Protein AF-D6M379-F1 (afdb_monomer_lite)

Sequence (131 aa):
MQARASGLHADGTSFVTGWYDLSARDGAAVHGALLPSHARQNVLRRAWDVYASSHDNDGRPLGTRGELTAAYLSRLATQRLERAGAGGPGAELRRIQVRARSTPVPPPAWSDEKFSLRPAYRTLGWSEAQR

Radius of gyration: 16.78 Å; chains: 1; bounding box: 38×32×50 Å

Foldseek 3Di:
DWKKFWFAAPVRDIDIFDIDPLLVVQVVVQVPDPDRDPCSNCVLVVLVVQLPVQADLQSHGNPPSNVVSVLVNLAVNLVSCVVVCHPHPRTDTFKMKDKDWDFDDDDPPVDPDDDDRDIDMRIYDIDTRDD

pLDDT: mean 87.03, std 10.06, range [58.44, 98.12]

Structure (mmCIF, N/CA/C/O backbone):
data_AF-D6M379-F1
#
_entry.id   AF-D6M379-F1
#
loop_
_atom_site.group_PDB
_atom_site.id
_atom_site.type_symbol
_atom_site.label_atom_id
_atom_site.label_alt_id
_atom_site.label_comp_id
_atom_site.label_asym_id
_atom_site.label_entity_id
_atom_site.label_seq_id
_atom_site.pdbx_PDB_ins_code
_atom_site.Cartn_x
_atom_site.Cartn_y
_atom_site.Cartn_z
_atom_site.occupancy
_atom_site.B_iso_or_equiv
_atom_site.auth_seq_id
_atom_site.auth_comp_id
_atom_site.auth_asym_id
_atom_site.auth_atom_id
_atom_site.pdbx_PDB_model_num
ATOM 1 N N . MET A 1 1 ? 0.734 -3.076 -6.773 1.00 91.81 1 MET A N 1
ATOM 2 C CA . MET A 1 1 ? 0.874 -2.590 -5.384 1.00 91.81 1 MET A CA 1
ATOM 3 C C . MET A 1 1 ? -0.180 -3.241 -4.525 1.00 91.81 1 MET A C 1
ATOM 5 O O . MET A 1 1 ? -1.327 -3.321 -4.949 1.00 91.81 1 MET A O 1
ATOM 9 N N . GLN A 1 2 ? 0.207 -3.702 -3.341 1.00 95.62 2 GLN A N 1
ATOM 10 C CA . GLN A 1 2 ? -0.694 -4.347 -2.395 1.00 95.62 2 GLN A CA 1
ATOM 11 C C . GLN A 1 2 ? -0.592 -3.676 -1.028 1.00 95.62 2 GLN A C 1
ATOM 13 O O . GLN A 1 2 ? 0.468 -3.159 -0.674 1.00 95.62 2 GLN A O 1
ATOM 18 N N . ALA A 1 3 ? -1.678 -3.699 -0.263 1.00 97.19 3 ALA A N 1
ATOM 19 C CA . ALA A 1 3 ? -1.691 -3.177 1.096 1.00 97.19 3 ALA A CA 1
ATOM 20 C C . ALA A 1 3 ? -2.522 -4.063 2.024 1.00 97.19 3 ALA A C 1
ATOM 22 O O . ALA A 1 3 ? -3.440 -4.749 1.581 1.00 97.19 3 ALA A O 1
ATOM 23 N N . ARG A 1 4 ?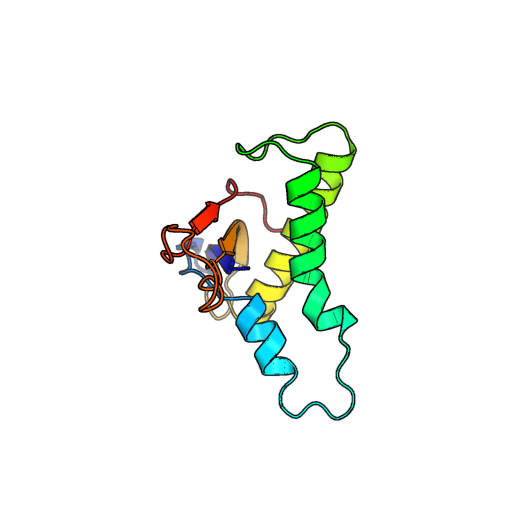 -2.201 -4.041 3.312 1.00 98.00 4 ARG A N 1
ATOM 24 C CA . ARG A 1 4 ? -3.025 -4.619 4.376 1.00 98.00 4 ARG A CA 1
ATOM 25 C C . ARG A 1 4 ? -3.135 -3.632 5.525 1.00 98.00 4 ARG A C 1
ATOM 27 O O . ARG A 1 4 ? -2.286 -2.750 5.651 1.00 98.00 4 ARG A O 1
ATOM 34 N N . ALA A 1 5 ? -4.151 -3.803 6.356 1.00 98.12 5 ALA A N 1
ATOM 35 C CA . ALA A 1 5 ? -4.373 -2.963 7.519 1.00 98.12 5 ALA A CA 1
ATOM 36 C C . ALA A 1 5 ? -4.396 -3.779 8.806 1.00 98.12 5 ALA A C 1
ATOM 38 O O . ALA A 1 5 ? -4.701 -4.972 8.792 1.00 98.12 5 ALA A O 1
ATOM 39 N N . SER A 1 6 ? -4.117 -3.106 9.911 1.00 98.12 6 SER A N 1
ATOM 40 C CA . SER A 1 6 ? -4.544 -3.521 11.236 1.00 98.12 6 SER A CA 1
ATOM 41 C C . SER A 1 6 ? -5.397 -2.426 11.861 1.00 98.12 6 SER A C 1
ATOM 43 O O . SER A 1 6 ? -5.282 -1.248 11.506 1.00 98.12 6 SER A O 1
ATOM 45 N N . GLY A 1 7 ? -6.281 -2.814 12.768 1.00 97.38 7 GLY A N 1
ATOM 46 C CA . GLY A 1 7 ? -7.290 -1.906 13.280 1.00 97.38 7 GLY A CA 1
ATOM 47 C C . GLY A 1 7 ? -8.079 -2.471 14.444 1.00 97.38 7 GLY A C 1
ATOM 48 O O . GLY A 1 7 ? -7.725 -3.517 14.988 1.00 97.38 7 GLY A O 1
ATOM 49 N N . LEU A 1 8 ? -9.145 -1.759 14.797 1.00 97.50 8 LEU A N 1
ATOM 50 C CA . LEU A 1 8 ? -10.104 -2.134 15.832 1.00 97.50 8 LEU A CA 1
ATOM 51 C C . LEU A 1 8 ? -11.520 -2.110 15.253 1.00 97.50 8 LEU A C 1
ATOM 53 O O . LEU A 1 8 ? -11.833 -1.274 14.406 1.00 97.50 8 LEU A O 1
ATOM 57 N N . HIS A 1 9 ? -12.377 -3.007 15.719 1.00 95.25 9 HIS A N 1
ATOM 58 C CA . HIS A 1 9 ? -13.822 -2.889 15.538 1.00 95.25 9 HIS A CA 1
ATOM 59 C C . HIS A 1 9 ? -14.430 -2.013 16.644 1.00 95.25 9 HIS A C 1
ATOM 61 O O . HIS A 1 9 ? -13.759 -1.661 17.616 1.00 95.25 9 HIS A O 1
ATOM 67 N N . ALA A 1 10 ? -15.712 -1.667 16.507 1.00 92.81 10 ALA A N 1
ATOM 68 C CA . ALA A 1 10 ? -16.436 -0.848 17.484 1.00 92.81 10 ALA A CA 1
ATOM 69 C C . ALA A 1 10 ? -16.506 -1.475 18.892 1.00 92.81 10 ALA A C 1
ATOM 71 O O . ALA A 1 10 ? -16.618 -0.753 19.878 1.00 92.81 10 ALA A O 1
ATOM 72 N N . ASP A 1 11 ? -16.410 -2.802 18.989 1.00 92.88 11 ASP A N 1
ATOM 73 C CA . ASP A 1 11 ? -16.332 -3.558 20.245 1.00 92.88 11 ASP A CA 1
ATOM 74 C C . ASP A 1 11 ? -14.911 -3.580 20.857 1.00 92.88 11 ASP A C 1
ATOM 76 O O . ASP A 1 11 ? -14.695 -4.183 21.905 1.00 92.88 11 ASP A O 1
ATOM 80 N N . GLY A 1 12 ? -13.934 -2.933 20.210 1.00 94.38 12 GLY A N 1
ATOM 81 C CA . GLY A 1 12 ? -12.527 -2.930 20.610 1.00 94.38 12 GLY A CA 1
ATOM 82 C C . GLY A 1 12 ? -11.727 -4.148 20.137 1.00 94.38 12 GLY A C 1
ATOM 83 O O . GLY A 1 12 ? -10.526 -4.220 20.402 1.00 94.38 12 GLY A O 1
ATOM 84 N N . THR A 1 13 ? -12.333 -5.092 19.411 1.00 96.25 13 THR A N 1
ATOM 85 C CA . THR A 1 13 ? -11.640 -6.285 18.912 1.00 96.25 13 THR A CA 1
ATOM 86 C C . THR A 1 13 ? -10.641 -5.912 17.819 1.00 96.25 13 THR A C 1
ATOM 88 O O . THR A 1 13 ? -11.007 -5.367 16.771 1.00 96.25 13 THR A O 1
ATOM 91 N N . SER A 1 14 ? -9.364 -6.241 18.038 1.00 96.94 14 SER A N 1
ATOM 92 C CA . SER A 1 14 ? -8.308 -5.988 17.053 1.00 96.94 14 SER A CA 1
ATOM 93 C C . SER A 1 14 ? -8.355 -6.943 15.864 1.00 96.94 14 SER A C 1
ATOM 95 O O . SER A 1 14 ? -8.739 -8.105 15.993 1.00 96.94 14 SER A O 1
ATOM 97 N N . PHE A 1 15 ? -7.930 -6.464 14.696 1.00 97.12 15 PHE A N 1
ATOM 98 C CA . PHE A 1 15 ? -7.820 -7.285 13.495 1.00 97.12 15 PHE A CA 1
ATOM 99 C C . PHE A 1 15 ? -6.582 -6.939 12.671 1.00 97.12 15 PHE A C 1
ATOM 101 O O . PHE A 1 15 ? -6.032 -5.839 12.756 1.00 97.12 15 PHE A O 1
ATOM 108 N N . VAL A 1 16 ? -6.181 -7.885 11.822 1.00 98.06 16 VAL A N 1
ATOM 109 C CA . VAL A 1 16 ? -5.216 -7.683 10.738 1.00 98.06 16 VAL A CA 1
ATOM 110 C C . VAL A 1 16 ? -5.804 -8.289 9.474 1.00 98.06 16 VAL A C 1
ATOM 112 O O . VAL A 1 16 ? -6.217 -9.447 9.467 1.00 98.06 16 VAL A O 1
ATOM 115 N N . THR A 1 17 ? -5.850 -7.522 8.392 1.00 98.12 17 THR A N 1
ATOM 116 C CA . THR A 1 17 ? -6.389 -8.009 7.124 1.00 98.12 17 THR A CA 1
ATOM 117 C C . THR A 1 17 ? -5.375 -8.846 6.347 1.00 98.12 17 THR A C 1
ATOM 119 O O . THR A 1 17 ? -4.156 -8.739 6.523 1.00 98.12 17 THR A O 1
ATOM 122 N N . GLY A 1 18 ? -5.882 -9.608 5.376 1.00 97.69 18 GLY A N 1
ATOM 123 C CA . GLY A 1 18 ? -5.073 -10.081 4.256 1.00 97.69 18 GLY A CA 1
ATOM 124 C C . GLY A 1 18 ? -4.566 -8.933 3.372 1.00 97.69 18 GLY A C 1
ATOM 125 O O . GLY A 1 18 ? -4.894 -7.759 3.577 1.00 97.69 18 GLY A O 1
ATOM 126 N N . TRP A 1 19 ? -3.760 -9.283 2.371 1.00 97.69 19 TRP A N 1
ATOM 127 C CA . TRP A 1 19 ? -3.266 -8.336 1.373 1.00 97.69 19 TRP A CA 1
ATOM 128 C C . TRP A 1 19 ? -4.330 -8.053 0.310 1.00 97.69 19 TRP A C 1
ATOM 130 O O . TRP A 1 19 ? -4.769 -8.962 -0.389 1.00 97.69 19 TRP A O 1
ATOM 140 N N . TYR A 1 20 ? -4.678 -6.783 0.145 1.00 96.62 20 TYR A N 1
ATOM 141 C CA . TYR A 1 20 ? -5.511 -6.282 -0.941 1.00 96.62 20 TYR A CA 1
ATOM 142 C C . TYR A 1 20 ? -4.635 -5.890 -2.124 1.00 96.62 20 TYR A C 1
ATOM 144 O O . TYR A 1 20 ? -3.678 -5.129 -1.960 1.00 96.62 20 TYR A O 1
ATOM 152 N N . ASP A 1 21 ? -4.978 -6.356 -3.326 1.00 94.38 21 ASP A N 1
ATOM 153 C CA . ASP A 1 21 ? -4.325 -5.903 -4.554 1.00 94.38 21 ASP A CA 1
ATOM 154 C C . ASP A 1 21 ? -4.939 -4.591 -5.046 1.00 94.38 21 ASP A C 1
ATOM 156 O O . ASP A 1 21 ? -5.900 -4.557 -5.817 1.00 94.38 21 ASP A O 1
ATOM 160 N N . LEU A 1 22 ? -4.390 -3.488 -4.538 1.00 91.94 22 LEU A N 1
ATOM 161 C CA . LEU A 1 22 ? -4.887 -2.148 -4.827 1.00 91.94 22 LEU A CA 1
ATOM 162 C C . LEU A 1 22 ? -4.713 -1.789 -6.306 1.00 91.94 22 LEU A C 1
ATOM 164 O O . LEU A 1 22 ? -5.593 -1.168 -6.889 1.00 91.94 22 LEU A O 1
ATOM 168 N N . SER A 1 23 ? -3.608 -2.205 -6.933 1.00 87.19 23 SER A N 1
ATOM 169 C CA . SER A 1 23 ? -3.388 -1.944 -8.361 1.00 87.19 23 SER A CA 1
ATOM 170 C C . SER A 1 23 ? -4.359 -2.722 -9.246 1.00 87.19 23 SER A C 1
ATOM 172 O O . SER A 1 23 ? -4.878 -2.153 -10.202 1.00 87.19 23 SER A O 1
ATOM 174 N N . ALA A 1 24 ? -4.635 -3.991 -8.929 1.00 88.06 24 ALA A N 1
ATOM 175 C CA . ALA A 1 24 ? -5.629 -4.766 -9.667 1.00 88.06 24 ALA A CA 1
ATOM 176 C C . ALA A 1 24 ? -7.034 -4.160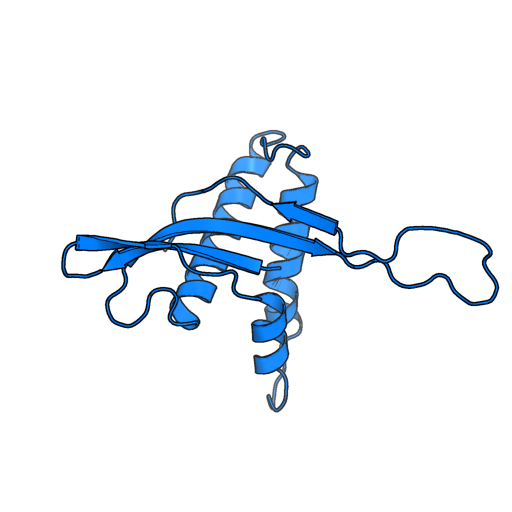 -9.525 1.00 88.06 24 ALA A C 1
ATOM 178 O O . ALA A 1 24 ? -7.757 -4.046 -10.512 1.00 88.06 24 ALA A O 1
ATOM 179 N N . ARG A 1 25 ? -7.405 -3.703 -8.320 1.00 87.19 25 ARG A N 1
ATOM 180 C CA . ARG A 1 25 ? -8.692 -3.031 -8.076 1.00 87.19 25 ARG A CA 1
ATOM 181 C C . ARG A 1 25 ? -8.806 -1.707 -8.834 1.00 87.19 25 ARG A C 1
ATOM 183 O O . ARG A 1 25 ? -9.852 -1.428 -9.414 1.00 87.19 25 ARG A O 1
ATOM 190 N N . ASP A 1 26 ? -7.730 -0.922 -8.863 1.00 82.69 26 ASP A N 1
ATOM 191 C CA . ASP A 1 26 ? -7.667 0.324 -9.629 1.00 82.69 26 ASP A CA 1
ATOM 192 C C . ASP A 1 26 ? -7.830 0.074 -11.129 1.00 82.69 26 ASP A C 1
ATOM 194 O O . ASP A 1 26 ? -8.526 0.843 -11.781 1.00 82.69 26 ASP A O 1
ATOM 198 N N . GLY A 1 27 ? -7.239 -1.001 -11.661 1.00 77.25 27 GLY A N 1
ATOM 199 C CA . GLY A 1 27 ? -7.422 -1.423 -13.052 1.00 77.25 27 GLY A CA 1
ATOM 200 C C . GLY A 1 27 ? -8.836 -1.935 -13.342 1.00 77.25 27 GLY A C 1
ATOM 201 O O . GLY A 1 27 ? -9.428 -1.565 -14.351 1.00 77.25 27 GLY A O 1
ATOM 202 N N . ALA A 1 28 ? -9.426 -2.716 -12.434 1.00 80.19 28 ALA A N 1
ATOM 203 C CA . ALA A 1 28 ? -10.794 -3.215 -12.581 1.00 80.19 28 ALA A CA 1
ATOM 204 C C . ALA A 1 28 ? -11.826 -2.078 -12.666 1.00 80.19 28 ALA A C 1
ATOM 206 O O . ALA A 1 28 ? -12.743 -2.146 -13.476 1.00 80.19 28 ALA A O 1
ATOM 207 N N . ALA A 1 29 ? -11.633 -0.998 -11.902 1.00 72.69 29 ALA A N 1
ATOM 208 C CA . ALA A 1 29 ? -12.496 0.187 -11.941 1.00 72.69 29 ALA A CA 1
ATOM 209 C C . ALA A 1 29 ? -12.434 0.976 -13.270 1.00 72.69 29 ALA A C 1
ATOM 211 O O . ALA A 1 29 ? -13.190 1.928 -13.457 1.00 72.69 29 ALA A O 1
ATOM 212 N N . VAL A 1 30 ? -11.524 0.617 -14.179 1.00 65.62 30 VAL A N 1
ATOM 213 C CA . VAL A 1 30 ? -11.378 1.227 -15.512 1.00 65.62 30 VAL A CA 1
ATOM 214 C C . VAL A 1 30 ? -12.170 0.466 -16.563 1.00 65.62 30 VAL A C 1
ATOM 216 O O . VAL A 1 30 ? -12.649 1.078 -17.517 1.00 65.62 30 VAL A O 1
ATOM 219 N N . HIS A 1 31 ? -12.309 -0.852 -16.412 1.00 63.03 31 HIS A N 1
ATOM 220 C CA . HIS A 1 31 ? -13.053 -1.673 -17.358 1.00 63.03 31 HIS A CA 1
ATOM 221 C C . HIS A 1 31 ? -14.525 -1.222 -17.384 1.00 63.03 31 HIS A C 1
ATOM 223 O O . HIS A 1 31 ? -15.248 -1.387 -16.407 1.00 63.03 31 HIS A O 1
ATOM 229 N N . GLY A 1 32 ? -14.951 -0.614 -18.499 1.00 58.78 32 GLY A N 1
ATOM 230 C CA . GLY A 1 32 ? -16.309 -0.085 -18.692 1.00 58.78 32 GLY A CA 1
ATOM 231 C C . GLY A 1 32 ? -16.511 1.395 -18.329 1.00 58.78 32 GLY A C 1
ATOM 232 O O . GLY A 1 32 ? -17.628 1.895 -18.441 1.00 58.78 32 GLY A O 1
ATOM 233 N N . ALA A 1 33 ? -15.466 2.125 -17.924 1.00 58.44 33 ALA A N 1
ATOM 234 C CA . ALA A 1 33 ? -15.575 3.561 -17.666 1.00 58.44 33 ALA A CA 1
ATOM 235 C C . ALA A 1 33 ? -15.637 4.358 -18.983 1.00 58.44 33 ALA A C 1
ATOM 237 O O . ALA A 1 33 ? -14.717 4.282 -19.793 1.00 58.44 33 ALA A O 1
ATOM 238 N N . LEU A 1 34 ? -16.682 5.177 -19.165 1.00 61.00 34 LEU A N 1
ATOM 239 C CA . LEU A 1 34 ? -16.871 6.026 -20.357 1.00 61.00 34 LEU A CA 1
ATOM 240 C C . LEU A 1 34 ? -15.782 7.106 -20.519 1.00 61.00 34 LEU A C 1
ATOM 242 O O . LEU A 1 34 ? -15.549 7.585 -21.623 1.00 61.00 34 LEU A O 1
ATOM 246 N N . LEU A 1 35 ? -15.105 7.480 -19.425 1.00 65.56 35 LEU A N 1
ATOM 247 C CA . LEU A 1 35 ? -14.008 8.457 -19.394 1.00 65.56 35 LEU A CA 1
ATOM 248 C C . LEU A 1 35 ? -12.861 7.946 -18.498 1.00 65.56 35 LEU A C 1
ATOM 250 O O . LEU A 1 35 ? -12.733 8.358 -17.339 1.00 65.56 35 LEU A O 1
ATOM 254 N N . PRO A 1 36 ? -12.028 7.009 -18.982 1.00 61.22 36 PRO A N 1
ATOM 255 C CA . PRO A 1 36 ? -10.958 6.434 -18.182 1.00 61.22 36 PRO A CA 1
ATOM 256 C C . PRO A 1 36 ? -9.822 7.450 -17.981 1.00 61.22 36 PRO A C 1
ATOM 258 O O . PRO A 1 36 ? -9.200 7.923 -18.926 1.00 61.22 36 PRO A O 1
ATOM 261 N N . SER A 1 37 ? -9.505 7.775 -16.723 1.00 63.59 37 SER A N 1
ATOM 262 C CA . SER A 1 37 ? -8.346 8.614 -16.394 1.00 63.59 37 SER A CA 1
ATOM 263 C C . SER A 1 37 ? -7.105 7.753 -16.155 1.00 63.59 37 SER A C 1
ATOM 265 O O . SER A 1 37 ? -6.968 7.123 -15.102 1.00 63.59 37 SER A O 1
ATOM 267 N N . HIS A 1 38 ? -6.153 7.786 -17.089 1.00 62.94 38 HIS A N 1
ATOM 268 C CA . HIS A 1 38 ? -4.837 7.155 -16.919 1.00 62.94 38 HIS A CA 1
ATOM 269 C C . HIS A 1 38 ? -4.052 7.708 -15.724 1.00 62.94 38 HIS A C 1
ATOM 271 O O . HIS A 1 38 ? -3.240 6.992 -15.133 1.00 62.94 38 HIS A O 1
ATOM 277 N N . ALA A 1 39 ? -4.305 8.962 -15.335 1.00 59.72 39 ALA A N 1
ATOM 278 C CA . ALA A 1 39 ? -3.702 9.546 -14.146 1.00 59.72 39 ALA A CA 1
ATOM 279 C C . ALA A 1 39 ? -4.132 8.769 -12.896 1.00 59.72 39 ALA A C 1
ATOM 281 O O . ALA A 1 39 ? -3.265 8.280 -12.178 1.00 59.72 39 ALA A O 1
ATOM 282 N N . ARG A 1 40 ? -5.445 8.551 -12.691 1.00 63.97 40 ARG A N 1
ATOM 283 C CA . ARG A 1 40 ? -5.992 7.808 -11.532 1.00 63.97 40 ARG A CA 1
ATOM 284 C C . ARG A 1 40 ? -5.441 6.387 -11.401 1.00 63.97 40 ARG A C 1
ATOM 286 O O . ARG A 1 40 ? -5.216 5.935 -10.281 1.00 63.97 40 ARG A O 1
ATOM 293 N N . GLN A 1 41 ? -5.202 5.721 -12.527 1.00 66.12 41 GLN A N 1
ATOM 294 C CA . GLN A 1 41 ? -4.673 4.354 -12.598 1.00 66.12 41 GLN A CA 1
ATOM 295 C C . GLN A 1 41 ? -3.198 4.281 -12.198 1.00 66.12 41 GLN A C 1
ATOM 297 O O . GLN A 1 41 ? -2.757 3.346 -11.535 1.00 66.12 41 GLN A O 1
ATOM 302 N N . ASN A 1 42 ? -2.427 5.296 -12.586 1.00 77.25 42 ASN A N 1
ATOM 303 C CA . ASN A 1 42 ? -0.992 5.325 -12.353 1.00 77.25 42 ASN A CA 1
ATOM 304 C C . ASN A 1 42 ? -0.600 6.005 -11.042 1.00 77.25 42 ASN A C 1
ATOM 306 O O . ASN A 1 42 ? 0.568 5.907 -10.676 1.00 77.25 42 ASN A O 1
ATOM 310 N N . VAL A 1 43 ? -1.523 6.661 -10.321 1.00 85.12 43 VAL A N 1
ATOM 311 C CA . VAL A 1 43 ? -1.179 7.377 -9.076 1.00 85.12 43 VAL A CA 1
ATOM 312 C C . VAL A 1 43 ? -0.487 6.451 -8.080 1.00 85.12 43 VAL A C 1
ATOM 314 O O . VAL A 1 43 ? 0.563 6.812 -7.564 1.00 85.12 43 VAL A O 1
ATOM 317 N N . LEU A 1 44 ? -1.019 5.249 -7.835 1.00 87.19 44 LEU A N 1
ATOM 318 C CA . LEU A 1 44 ? -0.447 4.351 -6.828 1.00 87.19 44 LEU A CA 1
ATOM 319 C C . LEU A 1 44 ? 0.941 3.834 -7.231 1.00 87.19 44 LEU A C 1
ATOM 321 O O . LEU A 1 44 ? 1.835 3.743 -6.393 1.00 87.19 44 LEU A O 1
ATOM 325 N N . ARG A 1 45 ? 1.133 3.541 -8.522 1.00 86.19 45 ARG A N 1
ATOM 326 C CA . ARG A 1 45 ? 2.445 3.172 -9.064 1.00 86.19 45 ARG A CA 1
ATOM 327 C C . ARG A 1 45 ? 3.424 4.338 -8.954 1.00 86.19 45 ARG A C 1
ATOM 329 O O . ARG A 1 45 ? 4.521 4.156 -8.458 1.00 86.19 45 ARG A O 1
ATOM 336 N N . ARG A 1 46 ? 3.012 5.548 -9.333 1.00 87.44 46 ARG A N 1
ATOM 337 C CA . ARG A 1 46 ? 3.876 6.731 -9.287 1.00 87.44 46 ARG A CA 1
ATOM 338 C C . ARG A 1 46 ? 4.228 7.137 -7.855 1.00 87.44 46 ARG A C 1
ATOM 340 O O . ARG A 1 46 ? 5.362 7.525 -7.611 1.00 87.44 46 ARG A O 1
ATOM 347 N N . ALA A 1 47 ? 3.296 7.002 -6.911 1.00 90.12 47 ALA A N 1
ATOM 348 C CA . ALA A 1 47 ? 3.559 7.193 -5.486 1.00 90.12 47 ALA A CA 1
ATOM 349 C C . ALA A 1 47 ? 4.623 6.208 -4.980 1.00 90.12 47 ALA A C 1
ATOM 351 O O . ALA A 1 47 ? 5.549 6.610 -4.278 1.00 90.12 47 ALA A O 1
ATOM 352 N N . TRP A 1 48 ? 4.521 4.938 -5.383 1.00 90.88 48 TRP A N 1
ATOM 353 C CA . TRP A 1 48 ? 5.535 3.934 -5.079 1.00 90.88 48 TRP A CA 1
ATOM 354 C C . TRP A 1 48 ? 6.886 4.244 -5.725 1.00 90.88 48 TRP A C 1
ATOM 356 O O . TRP A 1 48 ? 7.894 4.178 -5.035 1.00 90.88 48 TRP A O 1
ATOM 366 N N . ASP A 1 49 ? 6.921 4.599 -7.012 1.00 88.88 49 ASP A N 1
ATOM 367 C CA . ASP A 1 49 ? 8.165 4.894 -7.735 1.00 88.88 49 ASP A CA 1
ATOM 368 C C . ASP A 1 49 ? 8.932 6.035 -7.046 1.00 88.88 49 ASP A C 1
ATOM 370 O O . ASP A 1 49 ? 10.133 5.930 -6.794 1.00 88.88 49 ASP A O 1
ATOM 374 N N . VAL A 1 50 ? 8.217 7.098 -6.658 1.00 86.94 50 VAL A N 1
ATOM 375 C CA . VAL A 1 50 ? 8.805 8.224 -5.926 1.00 86.94 50 VAL A CA 1
ATOM 376 C C . VAL A 1 50 ? 9.300 7.777 -4.547 1.00 86.94 50 VAL A C 1
ATOM 378 O O . VAL A 1 50 ? 10.453 8.048 -4.223 1.00 86.94 50 VAL A O 1
ATOM 381 N N . TYR A 1 51 ? 8.493 7.039 -3.775 1.00 88.25 51 TYR A N 1
ATOM 382 C CA . TYR A 1 51 ? 8.912 6.485 -2.481 1.00 88.25 51 TYR A CA 1
ATOM 383 C C . TYR A 1 51 ? 10.177 5.623 -2.612 1.00 88.25 51 TYR A C 1
ATOM 385 O O . TYR A 1 51 ? 11.141 5.805 -1.875 1.00 88.25 51 TYR A O 1
ATOM 393 N N . ALA A 1 52 ? 10.192 4.700 -3.573 1.00 86.06 52 ALA A N 1
ATOM 394 C CA . ALA A 1 52 ? 11.278 3.758 -3.794 1.00 86.06 52 ALA A CA 1
ATOM 395 C C . ALA A 1 52 ? 12.585 4.454 -4.191 1.00 86.06 52 ALA A C 1
ATOM 397 O O . ALA A 1 52 ? 13.649 3.935 -3.868 1.00 86.06 52 ALA A O 1
ATOM 398 N N . SER A 1 53 ? 12.500 5.608 -4.862 1.00 85.56 53 SER A N 1
ATOM 399 C CA . SER A 1 53 ? 13.653 6.439 -5.229 1.00 85.56 53 SER A CA 1
ATOM 400 C C . SER A 1 53 ? 14.191 7.308 -4.086 1.00 85.56 53 SER A C 1
ATOM 402 O O . SER A 1 53 ? 15.318 7.789 -4.163 1.00 85.56 53 SER A O 1
ATOM 404 N N . SER A 1 54 ? 13.401 7.521 -3.031 1.00 83.50 54 SER A N 1
ATOM 405 C CA . SER A 1 54 ? 13.748 8.382 -1.896 1.00 83.50 54 SER A CA 1
ATOM 406 C C . SER A 1 54 ? 13.962 7.614 -0.592 1.00 83.50 54 SER A C 1
ATOM 408 O O . SER A 1 54 ? 14.038 8.242 0.461 1.00 83.50 54 SER A O 1
ATOM 410 N N . HIS A 1 55 ? 14.005 6.281 -0.639 1.00 86.88 55 HIS A N 1
ATOM 411 C CA . HIS A 1 55 ? 14.245 5.421 0.518 1.00 86.88 55 HIS A CA 1
ATOM 412 C C . HIS A 1 55 ? 15.222 4.306 0.168 1.00 86.88 55 HIS A C 1
ATOM 414 O O . HIS A 1 55 ? 15.178 3.755 -0.937 1.00 86.88 55 HIS A O 1
ATOM 420 N N . ASP A 1 56 ? 16.047 3.922 1.139 1.00 80.12 56 ASP A N 1
ATOM 421 C CA . ASP A 1 56 ? 16.871 2.722 1.026 1.00 80.12 56 ASP A CA 1
ATOM 422 C C . ASP A 1 56 ? 16.006 1.442 0.983 1.00 80.12 56 ASP A C 1
ATOM 424 O O . ASP A 1 56 ? 14.774 1.463 1.117 1.00 80.12 56 ASP A O 1
ATOM 428 N N . ASN A 1 57 ? 16.643 0.292 0.764 1.00 73.88 57 ASN A N 1
ATOM 429 C CA . ASN A 1 57 ? 15.937 -0.990 0.697 1.00 73.88 57 ASN A CA 1
ATOM 430 C C . ASN A 1 57 ? 15.261 -1.385 2.022 1.00 73.88 57 ASN A C 1
ATOM 432 O O . ASN A 1 57 ? 14.279 -2.128 1.977 1.00 73.88 57 ASN A O 1
ATOM 436 N N . ASP A 1 58 ? 15.717 -0.829 3.147 1.00 72.12 58 ASP A N 1
ATOM 437 C CA . ASP A 1 58 ? 15.140 -1.020 4.481 1.00 72.12 58 ASP A CA 1
ATOM 438 C C . ASP A 1 58 ? 13.976 -0.047 4.764 1.00 72.12 58 ASP A C 1
ATOM 440 O O . ASP A 1 58 ? 13.334 -0.121 5.813 1.00 72.12 58 ASP A O 1
ATOM 444 N N . GLY A 1 59 ? 13.668 0.854 3.825 1.00 72.94 59 GLY A N 1
ATOM 445 C CA . GLY A 1 59 ? 12.590 1.833 3.943 1.00 72.94 59 GLY A CA 1
ATOM 446 C C . GLY A 1 59 ? 12.957 3.064 4.772 1.00 72.94 59 GLY A C 1
ATOM 447 O O . GLY A 1 59 ? 12.051 3.773 5.212 1.00 72.94 59 GLY A O 1
ATOM 448 N N . ARG A 1 60 ? 14.250 3.341 4.987 1.00 79.69 60 ARG A N 1
ATOM 449 C CA . ARG A 1 60 ? 14.721 4.564 5.651 1.00 79.69 60 ARG A CA 1
ATOM 450 C C . ARG A 1 60 ? 14.760 5.731 4.664 1.00 79.69 60 ARG A C 1
ATOM 452 O O . ARG A 1 60 ? 15.233 5.552 3.538 1.00 79.69 60 ARG A O 1
ATOM 459 N N . PRO A 1 61 ? 14.269 6.918 5.056 1.00 83.25 61 PRO A N 1
ATOM 460 C CA . PRO A 1 61 ? 14.198 8.068 4.168 1.00 83.25 61 PRO A CA 1
ATOM 461 C C . PRO A 1 61 ? 15.593 8.593 3.824 1.00 83.25 61 PRO A C 1
ATOM 463 O O . PRO A 1 61 ? 16.434 8.815 4.692 1.00 83.25 61 PRO A O 1
ATOM 466 N N . LEU A 1 62 ? 15.814 8.849 2.539 1.00 83.50 62 LEU A N 1
ATOM 467 C CA . LEU A 1 62 ? 16.980 9.556 2.030 1.00 83.50 62 LEU A CA 1
ATOM 468 C C . LEU A 1 62 ? 16.653 11.056 2.008 1.00 83.50 62 LEU A C 1
ATOM 470 O O . LEU A 1 62 ? 16.136 11.595 1.026 1.00 83.50 62 LEU A O 1
ATOM 474 N N . GLY A 1 63 ? 16.911 11.724 3.135 1.00 78.38 63 GLY A N 1
ATOM 475 C CA . GLY A 1 63 ? 16.629 13.148 3.332 1.00 78.38 63 GLY A CA 1
ATOM 476 C C . GLY A 1 63 ? 15.144 13.479 3.540 1.00 78.38 63 GLY A C 1
ATOM 477 O O . GLY A 1 63 ? 14.272 12.612 3.559 1.00 78.38 63 GLY A O 1
ATOM 478 N N . THR A 1 64 ? 14.838 14.772 3.671 1.00 75.25 64 THR A N 1
ATOM 479 C CA . THR A 1 64 ? 13.503 15.294 4.043 1.00 75.25 64 THR A CA 1
ATOM 480 C C . THR A 1 64 ? 12.388 14.965 3.044 1.00 75.25 64 THR A C 1
ATOM 482 O O . THR A 1 64 ? 11.216 14.896 3.408 1.00 75.25 64 THR A O 1
ATOM 485 N N . ARG A 1 65 ? 12.727 14.700 1.775 1.00 77.31 65 ARG A N 1
ATOM 486 C CA . ARG A 1 65 ? 11.759 14.261 0.752 1.00 77.31 65 ARG A CA 1
ATOM 487 C C . ARG A 1 65 ? 11.214 12.850 1.032 1.00 77.31 65 ARG A C 1
ATOM 489 O O . ARG A 1 65 ? 10.100 12.540 0.604 1.00 77.31 65 ARG A O 1
ATOM 496 N N . GLY A 1 66 ? 11.955 12.006 1.751 1.00 81.06 66 GLY A N 1
ATOM 497 C CA . GLY A 1 66 ? 11.527 10.64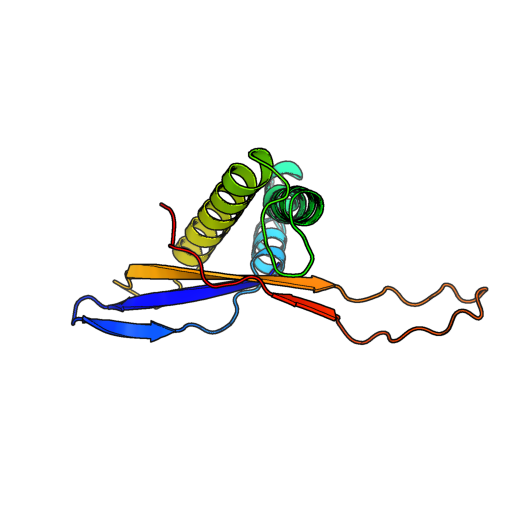7 2.087 1.00 81.06 66 GLY A CA 1
ATOM 498 C C . GLY A 1 66 ? 10.275 10.625 2.967 1.00 81.06 66 GLY A C 1
ATOM 499 O O . GLY A 1 66 ? 9.286 9.986 2.625 1.00 81.06 66 GLY A O 1
ATOM 500 N N . GLU A 1 67 ? 10.237 11.421 4.032 1.00 82.38 67 GLU A N 1
ATOM 501 C CA . GLU A 1 67 ? 9.095 11.434 4.960 1.00 82.38 67 GLU A CA 1
ATOM 502 C C . GLU A 1 67 ? 7.784 11.861 4.281 1.00 82.38 67 GLU A C 1
ATOM 504 O O . GLU A 1 67 ? 6.749 11.209 4.437 1.00 82.38 67 GLU A O 1
ATOM 509 N N . LEU A 1 68 ? 7.834 12.907 3.450 1.00 86.06 68 LEU A N 1
ATOM 510 C CA . LEU A 1 68 ? 6.665 13.395 2.711 1.00 86.06 68 LEU A CA 1
ATOM 511 C C . LEU A 1 68 ? 6.123 12.354 1.726 1.00 86.06 68 LEU A C 1
ATOM 513 O O . LEU A 1 68 ? 4.911 12.202 1.567 1.00 86.06 68 LEU A O 1
ATOM 517 N N . THR A 1 69 ? 7.015 11.625 1.059 1.00 88.12 69 THR A N 1
ATOM 518 C CA . THR A 1 69 ? 6.627 10.607 0.074 1.00 88.12 69 THR A CA 1
ATOM 519 C C . THR A 1 69 ? 6.096 9.344 0.752 1.00 88.12 69 THR A C 1
ATOM 521 O O . THR A 1 69 ? 5.134 8.753 0.257 1.00 88.12 69 THR A O 1
ATOM 524 N N . ALA A 1 70 ? 6.636 8.982 1.921 1.00 86.69 70 ALA A N 1
ATOM 525 C CA . ALA A 1 70 ? 6.105 7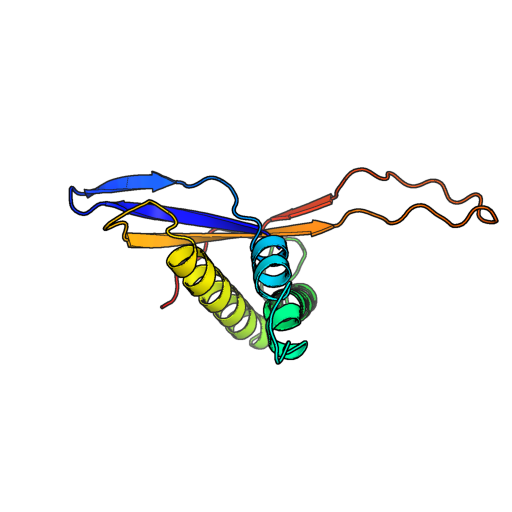.925 2.778 1.00 86.69 70 ALA A CA 1
ATOM 526 C C . ALA A 1 70 ? 4.688 8.246 3.273 1.00 86.69 70 ALA A C 1
ATOM 528 O O . ALA A 1 70 ? 3.787 7.417 3.133 1.00 86.69 70 ALA A O 1
ATOM 529 N N . ALA A 1 71 ? 4.465 9.464 3.775 1.00 89.12 71 ALA A N 1
ATOM 530 C CA . ALA A 1 71 ? 3.144 9.928 4.193 1.00 89.12 71 ALA A CA 1
ATOM 531 C C . ALA A 1 71 ? 2.149 9.903 3.021 1.00 89.12 71 ALA A C 1
ATOM 533 O O . ALA A 1 71 ? 1.071 9.318 3.119 1.00 89.12 71 ALA A O 1
ATOM 534 N N . TYR A 1 72 ? 2.541 10.438 1.862 1.00 91.75 72 TYR A N 1
ATOM 535 C CA . TYR A 1 72 ? 1.692 10.434 0.672 1.00 91.75 72 TYR A CA 1
ATOM 536 C C . TYR A 1 72 ? 1.275 9.019 0.237 1.00 91.75 72 TYR A C 1
ATOM 538 O O . TYR A 1 72 ? 0.090 8.770 -0.008 1.00 91.75 72 TYR A O 1
ATOM 546 N N . LEU A 1 73 ? 2.224 8.076 0.181 1.00 92.31 73 LEU A N 1
ATOM 547 C CA . LEU A 1 73 ? 1.932 6.676 -0.131 1.00 92.31 73 LEU A CA 1
ATOM 548 C C . LEU A 1 73 ? 1.012 6.046 0.926 1.00 92.31 73 LEU A C 1
ATOM 550 O O . LEU A 1 73 ? 0.062 5.347 0.559 1.00 92.31 73 LEU A O 1
ATOM 554 N N . SER A 1 74 ? 1.262 6.317 2.213 1.00 92.62 74 SER A N 1
ATOM 555 C CA . SER A 1 74 ? 0.457 5.791 3.320 1.00 92.62 74 SER A CA 1
ATOM 556 C C . SER A 1 74 ? -0.997 6.260 3.233 1.00 92.62 74 SER A C 1
ATOM 558 O O . SER A 1 74 ? -1.933 5.455 3.279 1.00 92.62 74 SER A O 1
ATOM 560 N N . ARG A 1 75 ? -1.203 7.561 3.011 1.00 94.12 75 ARG A N 1
ATOM 561 C CA . ARG A 1 75 ? -2.530 8.162 2.859 1.00 94.12 75 ARG A CA 1
ATOM 562 C C . ARG A 1 75 ? -3.297 7.565 1.690 1.00 94.12 75 ARG A C 1
ATOM 564 O O . ARG A 1 75 ? -4.454 7.173 1.833 1.00 94.12 75 ARG A O 1
ATOM 571 N N . LEU A 1 76 ? -2.648 7.442 0.533 1.00 93.94 76 LEU A N 1
ATOM 572 C CA . LEU A 1 76 ? -3.291 6.865 -0.641 1.00 93.94 76 LEU A CA 1
ATOM 573 C C . LEU A 1 76 ? -3.682 5.402 -0.403 1.00 93.94 76 LEU A C 1
ATOM 575 O O . LEU A 1 76 ? -4.794 5.009 -0.746 1.00 93.94 76 LEU A O 1
ATOM 579 N N . ALA A 1 77 ? -2.802 4.598 0.195 1.00 94.75 77 ALA A N 1
ATOM 580 C CA . ALA A 1 77 ? -3.103 3.205 0.512 1.00 94.75 77 ALA A CA 1
ATOM 581 C C . ALA A 1 77 ? -4.247 3.078 1.535 1.00 94.75 77 ALA A C 1
ATOM 583 O O . ALA A 1 77 ? -5.140 2.255 1.329 1.00 94.75 77 ALA A O 1
ATOM 584 N N . THR A 1 78 ? -4.269 3.927 2.569 1.00 96.12 78 THR A N 1
ATOM 585 C CA . THR A 1 78 ? -5.340 3.977 3.581 1.00 96.12 78 THR A CA 1
ATOM 586 C C . THR A 1 78 ? -6.695 4.233 2.922 1.00 96.12 78 THR A C 1
ATOM 588 O O . THR A 1 78 ? -7.597 3.407 3.035 1.00 96.12 78 THR A O 1
ATOM 591 N N . GLN A 1 79 ? -6.808 5.289 2.108 1.00 94.19 79 GLN A N 1
ATOM 592 C CA . GLN A 1 79 ? -8.056 5.626 1.412 1.00 94.19 79 GLN A CA 1
ATOM 593 C C . GLN A 1 79 ? -8.551 4.505 0.486 1.00 94.19 79 GLN A C 1
ATOM 595 O O . GLN A 1 79 ? -9.755 4.329 0.293 1.00 94.19 79 GLN A O 1
ATOM 600 N N . ARG A 1 80 ? -7.641 3.745 -0.135 1.00 93.50 80 ARG A N 1
ATOM 601 C CA . ARG A 1 80 ? -8.012 2.616 -1.007 1.00 93.50 80 ARG A CA 1
ATOM 602 C C . ARG A 1 80 ? -8.484 1.408 -0.204 1.00 93.50 80 ARG A C 1
ATOM 604 O O . ARG A 1 80 ? -9.415 0.739 -0.644 1.00 93.50 80 ARG A O 1
ATOM 611 N N . LEU A 1 81 ? -7.871 1.143 0.949 1.00 95.75 81 LEU A N 1
ATOM 612 C CA . LEU A 1 81 ? -8.293 0.091 1.874 1.00 95.75 81 LEU A CA 1
ATOM 613 C C . LEU A 1 81 ? -9.673 0.394 2.470 1.00 95.75 81 LEU A C 1
ATOM 615 O O . LEU A 1 81 ? -10.529 -0.487 2.478 1.00 95.75 81 LEU A O 1
ATOM 619 N N . GLU A 1 82 ? -9.930 1.643 2.862 1.00 94.62 82 GLU A N 1
ATOM 620 C CA . GLU A 1 82 ? -11.248 2.084 3.338 1.00 94.62 82 GLU A CA 1
ATOM 621 C C . GLU A 1 82 ? -12.327 1.878 2.263 1.00 94.62 82 GLU A C 1
ATOM 623 O O . GLU A 1 82 ? -13.346 1.239 2.515 1.00 94.62 82 GLU A O 1
ATOM 628 N N . ARG A 1 83 ? -12.073 2.298 1.014 1.00 92.06 83 ARG A N 1
ATOM 629 C CA . ARG A 1 83 ? -12.991 2.043 -0.120 1.00 92.06 83 ARG A CA 1
ATOM 630 C C . ARG A 1 83 ? -13.156 0.562 -0.466 1.00 92.06 83 ARG A C 1
ATOM 632 O O . ARG A 1 83 ? -14.108 0.195 -1.155 1.00 92.06 83 ARG A O 1
ATOM 639 N N . ALA A 1 84 ? -12.205 -0.281 -0.078 1.00 93.25 84 ALA A N 1
ATOM 640 C CA . ALA A 1 84 ? -12.300 -1.725 -0.248 1.00 93.25 84 ALA A CA 1
ATOM 641 C C . ALA A 1 84 ? -13.066 -2.406 0.897 1.00 93.25 84 ALA A C 1
ATOM 643 O O . ALA A 1 84 ? -13.317 -3.604 0.795 1.00 93.25 84 ALA A O 1
ATOM 644 N N . GLY A 1 85 ? -13.446 -1.669 1.949 1.00 94.88 85 GLY A N 1
ATOM 645 C CA . GLY A 1 85 ? -14.090 -2.226 3.136 1.00 94.88 85 GLY A CA 1
ATOM 646 C C . GLY A 1 85 ? -13.136 -3.066 3.986 1.00 94.88 85 GLY A C 1
ATOM 647 O O . GLY A 1 85 ? -13.552 -4.061 4.575 1.00 94.88 85 GLY A O 1
ATOM 648 N N . ALA A 1 86 ? -11.844 -2.720 4.011 1.00 96.12 86 ALA A N 1
ATOM 649 C CA . ALA A 1 86 ? -10.847 -3.461 4.774 1.00 96.12 86 ALA A CA 1
ATOM 650 C C . ALA A 1 86 ? -11.211 -3.504 6.269 1.00 96.12 86 ALA A C 1
ATOM 652 O O . ALA A 1 86 ? -11.403 -2.468 6.893 1.00 96.12 86 ALA A O 1
ATOM 653 N N . GLY A 1 87 ? -11.288 -4.712 6.832 1.00 94.81 87 GLY A N 1
ATOM 654 C CA . GLY A 1 87 ? -11.722 -4.931 8.216 1.00 94.81 87 GLY A CA 1
ATOM 655 C C . GLY A 1 87 ? -13.233 -5.115 8.383 1.00 94.81 87 GLY A C 1
ATOM 656 O O . GLY A 1 87 ? -13.654 -5.601 9.418 1.00 94.81 87 GLY A O 1
ATOM 657 N N . GLY A 1 88 ? -14.046 -4.833 7.362 1.00 94.81 88 GLY A N 1
ATOM 658 C CA . GLY A 1 88 ? -15.500 -4.990 7.424 1.00 94.81 88 GLY A CA 1
ATOM 659 C C . GLY A 1 88 ? -16.239 -3.776 8.011 1.00 94.81 88 GLY A C 1
ATOM 660 O O . GLY A 1 88 ? -15.644 -2.719 8.235 1.00 94.81 88 GLY A O 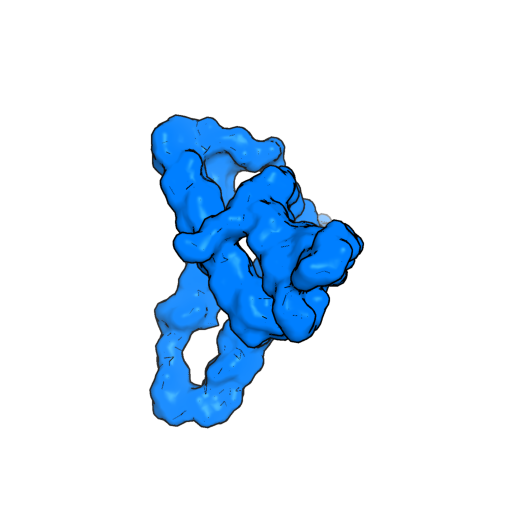1
ATOM 661 N N . PRO A 1 89 ? -17.568 -3.881 8.197 1.00 92.19 89 PRO A N 1
ATOM 662 C CA . PRO A 1 89 ? -18.395 -2.773 8.671 1.00 92.19 89 PRO A CA 1
ATOM 663 C C . PRO A 1 89 ? -17.967 -2.266 10.052 1.00 92.19 89 PRO A C 1
ATOM 665 O O . PRO A 1 89 ? -17.786 -3.048 10.980 1.00 92.19 89 PRO A O 1
ATOM 668 N N . GLY A 1 90 ? -17.828 -0.945 10.195 1.00 89.69 90 GLY A N 1
ATOM 669 C CA . GLY A 1 90 ? -17.447 -0.315 11.465 1.00 89.69 90 GLY A CA 1
ATOM 670 C C . GLY A 1 90 ? -15.983 -0.519 11.871 1.00 89.69 90 GLY A C 1
ATOM 671 O O . GLY A 1 90 ? -15.612 -0.137 12.978 1.00 89.69 90 GLY A O 1
ATOM 672 N N . ALA A 1 91 ? -15.153 -1.099 11.001 1.00 94.62 91 ALA A N 1
ATOM 673 C CA . ALA A 1 91 ? -13.731 -1.256 11.252 1.00 94.62 91 ALA A CA 1
ATOM 674 C C . ALA A 1 91 ? -12.985 0.080 11.142 1.00 94.62 91 ALA A C 1
ATOM 676 O O . ALA A 1 91 ? -13.107 0.816 10.161 1.00 94.62 91 ALA A O 1
ATOM 677 N N . GLU A 1 92 ? -12.154 0.366 12.137 1.00 95.69 92 GLU A N 1
ATOM 678 C CA . GLU A 1 92 ? -11.244 1.500 12.150 1.00 95.69 92 GLU A CA 1
ATOM 679 C C . GLU A 1 92 ? -9.824 1.040 11.816 1.00 95.69 92 GLU A C 1
ATOM 681 O O . GLU A 1 92 ? -9.195 0.313 12.588 1.00 95.69 92 GLU A O 1
ATOM 686 N N . LEU A 1 93 ? -9.284 1.506 10.687 1.00 97.06 93 LEU A N 1
ATOM 687 C CA . LEU A 1 93 ? -7.887 1.260 10.329 1.00 97.06 93 LEU A CA 1
ATOM 688 C C . LEU A 1 93 ? -6.964 2.117 11.204 1.00 97.06 93 LEU A C 1
ATOM 690 O O . LEU A 1 93 ? -7.106 3.338 11.245 1.00 97.06 93 LEU A O 1
ATOM 694 N N . ARG A 1 94 ? -6.000 1.480 11.873 1.00 96.94 94 ARG A N 1
ATOM 695 C CA . ARG A 1 94 ? -5.010 2.142 12.740 1.00 96.94 94 ARG A CA 1
ATOM 696 C C . ARG A 1 94 ? -3.635 2.182 12.101 1.00 96.94 94 ARG A C 1
ATOM 698 O O . ARG A 1 94 ? -3.007 3.229 12.052 1.00 96.94 94 ARG A O 1
ATOM 705 N N . ARG A 1 95 ? -3.178 1.054 11.563 1.00 97.50 95 ARG A N 1
ATOM 706 C CA . ARG A 1 95 ? -1.890 0.959 10.872 1.00 97.50 95 ARG A CA 1
ATOM 707 C C . ARG A 1 95 ? -2.069 0.265 9.541 1.00 97.50 95 ARG A C 1
ATOM 709 O O . ARG A 1 95 ? -2.974 -0.551 9.364 1.00 97.50 95 ARG A O 1
ATOM 716 N N . ILE A 1 96 ? -1.184 0.562 8.606 1.00 97.06 96 ILE A N 1
ATOM 717 C CA . ILE A 1 96 ? -1.147 -0.103 7.313 1.00 97.06 96 ILE A CA 1
ATOM 718 C C . ILE A 1 96 ? 0.256 -0.586 6.986 1.00 97.06 96 ILE A C 1
ATOM 720 O O . ILE A 1 96 ? 1.260 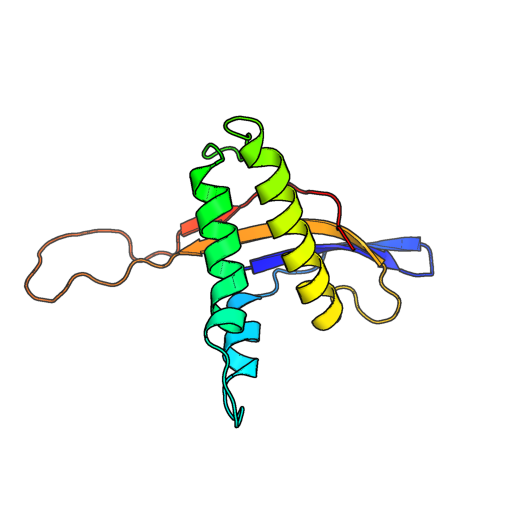-0.080 7.487 1.00 97.06 96 ILE A O 1
ATOM 724 N N . GLN A 1 97 ? 0.313 -1.580 6.113 1.00 96.19 97 GLN A N 1
ATOM 725 C CA . GLN A 1 97 ? 1.546 -2.053 5.518 1.00 96.19 97 GLN A CA 1
ATOM 726 C C . GLN A 1 97 ? 1.367 -2.127 4.010 1.00 96.19 97 GLN A C 1
ATOM 728 O O . GLN A 1 97 ? 0.354 -2.630 3.522 1.00 96.19 97 GLN A O 1
ATOM 733 N N . VAL A 1 98 ? 2.364 -1.650 3.273 1.00 94.38 98 VAL A N 1
ATOM 734 C CA . VAL A 1 98 ? 2.353 -1.605 1.810 1.00 94.38 98 VAL A CA 1
ATOM 735 C C . VAL A 1 98 ? 3.466 -2.496 1.271 1.00 94.38 98 VAL A C 1
ATOM 737 O O . VAL A 1 98 ? 4.557 -2.559 1.838 1.00 94.38 98 VAL A O 1
ATOM 740 N N . ARG A 1 99 ? 3.205 -3.186 0.158 1.00 94.12 99 ARG A N 1
ATOM 741 C CA . ARG A 1 99 ? 4.234 -3.904 -0.595 1.00 94.12 99 ARG A CA 1
ATOM 742 C C . ARG A 1 99 ? 4.076 -3.738 -2.099 1.00 94.12 99 ARG A C 1
ATOM 744 O O . ARG A 1 99 ? 2.959 -3.712 -2.627 1.00 94.12 99 ARG A O 1
ATOM 751 N N . ALA A 1 100 ? 5.199 -3.709 -2.802 1.00 92.06 100 ALA A N 1
ATOM 752 C CA . ALA A 1 100 ? 5.231 -3.942 -4.236 1.00 92.06 100 ALA A CA 1
ATOM 753 C C . ALA A 1 100 ? 5.481 -5.417 -4.519 1.00 92.06 100 ALA A C 1
ATOM 755 O O . ALA A 1 100 ? 6.324 -6.041 -3.879 1.00 92.06 100 ALA A O 1
ATOM 756 N N . ARG A 1 101 ? 4.753 -5.943 -5.503 1.00 92.94 101 ARG A N 1
ATOM 757 C CA . ARG A 1 101 ? 5.025 -7.226 -6.144 1.00 92.94 101 ARG A CA 1
ATOM 758 C C . ARG A 1 101 ? 5.448 -6.919 -7.573 1.00 92.94 101 ARG A C 1
ATOM 760 O O . ARG A 1 101 ? 4.642 -6.365 -8.319 1.00 92.94 101 ARG A O 1
ATOM 767 N N . SER A 1 102 ? 6.663 -7.299 -7.937 1.00 89.00 102 SER A N 1
ATOM 768 C CA . SER A 1 102 ? 7.185 -7.163 -9.296 1.00 89.00 102 SER A CA 1
ATOM 769 C C . SER A 1 102 ? 7.408 -8.552 -9.868 1.00 89.00 102 SER A C 1
ATOM 771 O O . SER A 1 102 ? 8.051 -9.384 -9.233 1.00 89.00 102 SER A O 1
ATOM 773 N N . THR A 1 103 ? 6.850 -8.818 -11.045 1.00 89.25 103 THR A N 1
ATOM 774 C CA . THR A 1 103 ? 7.069 -10.082 -11.757 1.00 89.25 103 THR A CA 1
ATOM 775 C C . THR A 1 103 ? 7.909 -9.766 -12.988 1.00 89.25 103 THR A C 1
ATOM 777 O O . THR A 1 103 ? 7.461 -8.949 -13.795 1.00 89.25 103 THR A O 1
ATOM 780 N N . PRO A 1 104 ? 9.115 -10.337 -13.117 1.00 87.31 104 PRO A N 1
ATOM 781 C CA . PRO A 1 104 ? 9.930 -10.151 -14.309 1.00 87.31 104 PRO A CA 1
ATOM 782 C C . PRO A 1 104 ? 9.190 -10.628 -15.565 1.00 87.31 104 PRO A C 1
ATOM 784 O O . PRO A 1 104 ? 8.520 -11.662 -15.538 1.00 87.31 104 PRO A O 1
ATOM 787 N N . VAL A 1 105 ? 9.293 -9.865 -16.653 1.00 89.06 105 VAL A N 1
ATOM 788 C CA . VAL A 1 105 ? 8.762 -10.269 -17.964 1.00 89.06 105 VAL A CA 1
ATOM 789 C C . VAL A 1 105 ? 9.763 -11.238 -18.587 1.00 89.06 105 VAL A C 1
ATOM 791 O O . VAL A 1 105 ? 10.947 -10.919 -18.546 1.00 89.06 105 VAL A O 1
ATOM 794 N N . PRO A 1 106 ? 9.338 -12.390 -19.141 1.00 86.75 106 PRO A N 1
ATOM 795 C CA . PRO A 1 106 ? 10.252 -13.314 -19.802 1.00 86.75 106 PRO A CA 1
ATOM 796 C C . PRO A 1 106 ? 11.109 -12.618 -20.866 1.00 86.75 106 PRO A C 1
ATOM 798 O O . PRO A 1 106 ? 10.599 -11.730 -21.559 1.00 86.75 106 PRO A O 1
ATOM 801 N N . PRO A 1 107 ? 12.388 -13.009 -21.009 1.00 85.06 107 PRO A N 1
ATOM 802 C CA . PRO A 1 107 ? 13.233 -12.459 -22.055 1.00 85.06 107 PRO A CA 1
ATOM 803 C C . PRO A 1 107 ? 12.624 -12.775 -23.431 1.00 85.06 107 PRO A C 1
ATOM 805 O O . PRO A 1 107 ? 11.942 -13.794 -23.597 1.00 85.06 107 PRO A O 1
ATOM 808 N N . PRO A 1 108 ? 12.837 -11.906 -24.430 1.00 86.56 108 PRO A N 1
ATOM 809 C CA . PRO A 1 108 ? 12.403 -12.194 -25.787 1.00 86.56 108 PRO A CA 1
ATOM 810 C C . PRO A 1 108 ? 13.144 -13.424 -26.331 1.00 86.56 108 PRO A C 1
ATOM 812 O O . PRO A 1 108 ? 14.263 -13.712 -25.918 1.00 86.56 108 PRO A O 1
ATOM 815 N N . ALA A 1 109 ? 12.546 -14.123 -27.300 1.00 87.31 109 ALA A N 1
ATOM 816 C CA . ALA A 1 109 ? 13.055 -15.409 -27.801 1.00 87.31 109 ALA A CA 1
ATOM 817 C C . ALA A 1 109 ? 14.476 -15.362 -28.402 1.00 87.31 109 ALA A C 1
ATOM 819 O O . ALA A 1 109 ? 15.096 -16.403 -28.577 1.00 87.31 109 ALA A O 1
ATOM 820 N N . TRP A 1 110 ? 14.977 -14.170 -28.735 1.00 89.31 110 TRP A N 1
ATOM 821 C CA . TRP A 1 110 ? 16.327 -13.949 -29.257 1.00 89.31 110 TRP A CA 1
ATOM 822 C C . TRP A 1 110 ? 17.384 -13.708 -28.163 1.00 89.31 110 TRP A C 1
ATOM 824 O O . TRP A 1 110 ? 18.541 -13.468 -28.495 1.00 89.31 110 TRP A O 1
ATOM 834 N N . SER A 1 111 ? 17.006 -13.734 -26.881 1.00 85.62 111 SER A N 1
ATOM 835 C CA . SER A 1 111 ? 17.907 -13.526 -25.744 1.00 85.62 111 SER A CA 1
ATOM 836 C C . SER A 1 111 ? 18.086 -14.808 -24.929 1.00 85.62 111 SER A C 1
ATOM 838 O O . SER A 1 111 ? 17.110 -15.444 -24.534 1.00 85.62 111 SER A O 1
ATOM 840 N N . ASP A 1 112 ? 19.341 -15.136 -24.616 1.00 82.75 112 ASP A N 1
ATOM 841 C CA . ASP A 1 112 ? 19.725 -16.267 -23.759 1.00 82.75 112 ASP A CA 1
ATOM 842 C C . ASP A 1 112 ? 19.772 -15.906 -22.258 1.00 82.75 112 ASP A C 1
ATOM 844 O O . ASP A 1 112 ? 20.238 -16.700 -21.435 1.00 82.75 112 ASP A O 1
ATOM 848 N N . GLU A 1 113 ? 19.324 -14.704 -21.874 1.00 83.62 113 GLU A N 1
ATOM 849 C CA . GLU A 1 113 ? 19.368 -14.232 -20.487 1.00 83.62 113 GLU A CA 1
ATOM 850 C C . GLU A 1 113 ? 18.506 -15.113 -19.565 1.00 83.62 113 GLU A C 1
ATOM 852 O O . GLU A 1 113 ? 17.303 -15.277 -19.765 1.00 83.62 113 GLU A O 1
ATOM 857 N N . LYS A 1 114 ? 19.110 -15.678 -18.513 1.00 77.81 114 LYS A N 1
ATOM 858 C CA . LYS A 1 114 ? 18.412 -16.537 -17.545 1.00 77.81 114 LYS A CA 1
ATOM 859 C C . LYS A 1 114 ? 18.252 -15.817 -16.212 1.00 77.81 114 LYS A C 1
ATOM 861 O O . LYS A 1 114 ? 19.202 -15.711 -15.442 1.00 77.81 114 LYS A O 1
ATOM 866 N N . PHE A 1 115 ? 17.029 -15.398 -15.900 1.00 80.31 115 PHE A N 1
ATOM 867 C CA . PHE A 1 115 ? 16.653 -14.888 -14.580 1.00 80.31 115 PHE A CA 1
ATOM 868 C C . PHE A 1 115 ? 15.409 -15.592 -14.037 1.00 80.31 115 PHE A C 1
ATOM 870 O O . PHE A 1 115 ? 14.615 -16.193 -14.762 1.00 80.31 115 PHE A O 1
ATOM 877 N N . SER A 1 116 ? 15.241 -15.527 -12.717 1.00 82.06 116 SER A N 1
ATOM 878 C CA . SER A 1 116 ? 14.062 -16.067 -12.047 1.00 82.06 116 SER A CA 1
ATOM 879 C C . SER A 1 116 ? 12.813 -15.280 -12.446 1.00 82.06 116 SER A C 1
ATOM 881 O O . SER A 1 116 ? 12.738 -14.079 -12.210 1.00 82.06 116 SER A O 1
ATOM 883 N N . LEU A 1 117 ? 11.795 -15.967 -12.966 1.00 86.88 117 LEU A N 1
ATOM 884 C CA . LEU A 1 117 ? 10.470 -15.391 -13.242 1.00 86.88 117 LEU A CA 1
ATOM 885 C C . LEU A 1 117 ? 9.567 -15.348 -11.997 1.00 86.88 117 LEU A C 1
ATOM 887 O O . LEU A 1 117 ? 8.389 -14.994 -12.078 1.00 86.88 117 LEU A O 1
ATOM 891 N N . ARG A 1 118 ? 10.091 -15.736 -10.824 1.00 90.06 118 ARG A N 1
ATOM 892 C CA . ARG A 1 118 ? 9.321 -15.696 -9.577 1.00 90.06 118 ARG A CA 1
ATOM 893 C C . ARG A 1 118 ? 9.058 -14.239 -9.179 1.00 90.06 118 ARG A C 1
ATOM 895 O O . ARG A 1 118 ? 9.975 -13.423 -9.247 1.00 90.06 118 ARG A O 1
ATOM 902 N N . PRO A 1 119 ? 7.844 -13.905 -8.708 1.00 92.25 119 PRO A N 1
ATOM 903 C CA . PRO A 1 119 ? 7.563 -12.562 -8.225 1.00 92.25 119 PRO A CA 1
ATOM 904 C C . PRO A 1 119 ? 8.466 -12.181 -7.049 1.00 92.25 119 PRO A C 1
ATOM 906 O O . PRO A 1 119 ? 8.542 -12.910 -6.059 1.00 92.25 119 PRO A O 1
ATOM 909 N N . ALA A 1 120 ? 9.093 -11.014 -7.140 1.00 91.00 120 ALA A N 1
ATOM 910 C CA . ALA A 1 120 ? 9.817 -10.388 -6.045 1.00 91.00 120 ALA A CA 1
ATOM 911 C C . ALA A 1 120 ? 8.885 -9.456 -5.261 1.00 91.00 120 ALA A C 1
ATOM 913 O O . ALA A 1 120 ? 7.993 -8.820 -5.836 1.00 91.00 120 ALA A O 1
ATOM 914 N N . TYR A 1 121 ? 9.107 -9.354 -3.951 1.00 91.75 121 TYR A N 1
ATOM 915 C CA . TYR A 1 121 ? 8.335 -8.484 -3.069 1.00 91.75 121 TYR A CA 1
ATOM 916 C C . TYR A 1 121 ? 9.250 -7.507 -2.337 1.00 91.75 121 TYR A C 1
ATOM 918 O O . TYR A 1 121 ? 10.204 -7.928 -1.690 1.00 91.75 121 TYR A O 1
ATOM 926 N N . ARG A 1 122 ? 8.909 -6.216 -2.369 1.00 91.00 122 ARG A N 1
ATOM 927 C CA . ARG A 1 122 ? 9.477 -5.200 -1.469 1.00 91.00 122 ARG A CA 1
ATOM 928 C C . ARG A 1 122 ? 8.372 -4.758 -0.522 1.00 91.00 122 ARG A C 1
ATOM 930 O O . ARG A 1 122 ? 7.397 -4.153 -0.964 1.00 91.00 122 ARG A O 1
ATOM 937 N N . THR A 1 123 ? 8.498 -5.122 0.751 1.00 91.75 123 THR A N 1
ATOM 938 C CA . THR A 1 123 ? 7.487 -4.871 1.789 1.00 91.75 123 THR A CA 1
ATOM 939 C C . THR A 1 123 ? 8.000 -3.802 2.735 1.00 91.75 123 THR A C 1
ATOM 941 O O . THR A 1 123 ? 9.102 -3.931 3.254 1.00 91.75 123 THR A O 1
ATOM 944 N N . LEU A 1 124 ? 7.205 -2.760 2.954 1.00 90.19 124 LEU A N 1
ATOM 945 C CA . LEU A 1 124 ? 7.551 -1.679 3.871 1.00 90.19 124 LEU A CA 1
ATOM 946 C C . LEU A 1 124 ? 7.199 -2.056 5.311 1.00 90.19 124 LEU A C 1
ATOM 948 O O . LEU A 1 124 ? 6.392 -2.958 5.555 1.00 90.19 124 LEU A O 1
ATOM 952 N N . GLY A 1 125 ? 7.781 -1.341 6.272 1.00 90.31 125 GLY A N 1
ATOM 953 C CA . GLY A 1 125 ? 7.351 -1.402 7.666 1.00 90.31 125 GLY A CA 1
ATOM 954 C C . GLY A 1 125 ? 5.895 -0.956 7.848 1.00 90.31 125 GLY A C 1
ATOM 955 O O . GLY A 1 125 ? 5.280 -0.371 6.957 1.00 90.31 125 GLY A O 1
ATOM 956 N N . TRP A 1 126 ? 5.334 -1.249 9.019 1.00 94.00 126 TRP A N 1
ATOM 957 C CA . TRP A 1 126 ? 4.010 -0.759 9.398 1.00 94.00 126 TRP A CA 1
ATOM 958 C C . TRP A 1 126 ? 4.051 0.738 9.708 1.00 94.00 126 TRP A C 1
ATOM 960 O O . TRP A 1 126 ? 4.780 1.153 10.611 1.00 94.00 126 TRP A O 1
ATOM 970 N N . SER A 1 127 ? 3.209 1.518 9.037 1.00 92.94 127 SER A N 1
ATOM 971 C CA . SER A 1 127 ? 3.003 2.946 9.293 1.00 92.94 127 SER A CA 1
ATOM 972 C C . SER A 1 127 ? 1.606 3.208 9.846 1.00 92.94 127 SER A C 1
ATOM 974 O O . SER A 1 127 ? 0.702 2.392 9.672 1.00 92.94 127 SER A O 1
ATOM 976 N N . GLU A 1 128 ? 1.414 4.353 10.494 1.00 95.25 128 GLU A N 1
ATOM 977 C CA . GLU A 1 128 ? 0.077 4.814 10.875 1.00 95.25 128 GLU A CA 1
ATOM 978 C C . GLU A 1 128 ? -0.804 4.992 9.632 1.00 95.25 128 GLU A C 1
ATOM 980 O O . GLU A 1 128 ? -0.345 5.463 8.580 1.00 95.25 128 GLU A O 1
ATOM 985 N N . ALA A 1 129 ? -2.069 4.594 9.759 1.00 93.62 129 ALA A N 1
ATOM 986 C CA . ALA A 1 129 ? -3.094 4.854 8.764 1.00 93.62 129 ALA A CA 1
ATOM 987 C C . ALA A 1 129 ? -3.370 6.363 8.732 1.00 93.62 129 ALA A C 1
ATOM 989 O O . ALA A 1 129 ? -3.620 6.982 9.764 1.00 93.62 129 ALA A O 1
ATOM 990 N N . GLN A 1 130 ? -3.310 6.966 7.546 1.00 86.31 130 GLN A N 1
ATOM 991 C CA . GLN A 1 130 ? -3.500 8.408 7.376 1.00 86.31 130 GLN A CA 1
ATOM 992 C C . GLN A 1 130 ? -4.825 8.678 6.654 1.00 86.31 130 GLN A C 1
ATOM 994 O O . GLN A 1 130 ? -4.999 8.213 5.526 1.00 86.31 130 GLN A O 1
ATOM 999 N N . ARG A 1 131 ? -5.734 9.434 7.285 1.00 72.88 131 ARG A N 1
ATOM 1000 C CA . ARG A 1 131 ? -7.001 9.901 6.682 1.00 72.88 131 ARG A CA 1
ATOM 1001 C C . ARG A 1 131 ? -6.793 11.199 5.885 1.00 72.88 131 ARG A C 1
ATOM 1003 O O . ARG A 1 131 ? -6.232 12.160 6.444 1.00 72.88 131 ARG A O 1
#

Secondary structure (DSSP, 8-state):
-EEEEEEE-TT--EEE---EEHHHHHHHTTTT-SS--HHHHHHHHHHHHHHHHSB-TT--BSSHHHHHHHHHHHHHHHHHHHHTTTT-TT-EEEEEEEEEEE-PPPPPTT-------SPEEEEPPPEE---